Protein AF-A0A952PE15-F1 (afdb_monomer_lite)

Structure (mmCIF, N/CA/C/O backbone):
data_AF-A0A952PE15-F1
#
_entry.id   AF-A0A952PE15-F1
#
loop_
_atom_site.group_PDB
_atom_site.id
_atom_site.type_symbol
_atom_site.label_atom_id
_atom_site.label_alt_id
_atom_site.label_comp_id
_atom_site.label_asym_id
_atom_site.label_entity_id
_atom_site.label_seq_id
_atom_site.pdbx_PDB_ins_code
_atom_site.Cartn_x
_atom_site.Cartn_y
_atom_site.Cartn_z
_atom_site.occupancy
_atom_site.B_iso_or_equiv
_atom_site.auth_seq_id
_atom_site.auth_comp_id
_atom_site.auth_asym_id
_atom_site.auth_atom_id
_atom_site.pdbx_PDB_model_num
ATOM 1 N N . MET A 1 1 ? -13.439 -2.726 -3.093 1.00 76.94 1 MET A N 1
ATOM 2 C CA . MET A 1 1 ? -12.453 -3.125 -2.060 1.00 76.94 1 MET A CA 1
ATOM 3 C C . MET A 1 1 ? -12.919 -2.629 -0.704 1.00 76.94 1 MET A C 1
ATOM 5 O O . MET A 1 1 ? -13.482 -1.545 -0.646 1.00 76.94 1 MET A O 1
ATOM 9 N N . THR A 1 2 ? -12.660 -3.387 0.361 1.00 81.06 2 THR A N 1
ATOM 10 C CA . THR A 1 2 ? -12.852 -2.940 1.749 1.00 81.06 2 THR A CA 1
ATOM 11 C C . THR A 1 2 ? -11.507 -2.954 2.470 1.00 81.06 2 THR A C 1
ATOM 13 O O . THR A 1 2 ? -10.834 -3.991 2.502 1.00 81.06 2 THR A O 1
ATOM 16 N N . LEU A 1 3 ? -11.108 -1.799 3.005 1.00 82.44 3 LEU A N 1
ATOM 17 C CA . LEU A 1 3 ? -9.926 -1.648 3.852 1.00 82.44 3 LEU A CA 1
ATOM 18 C C . LEU A 1 3 ? -10.297 -1.845 5.316 1.00 82.44 3 LEU A C 1
ATOM 20 O O . LEU A 1 3 ? -11.428 -1.567 5.710 1.00 82.44 3 LEU A O 1
ATOM 24 N N . ARG A 1 4 ? -9.328 -2.283 6.123 1.00 80.94 4 ARG A N 1
ATOM 25 C CA . ARG A 1 4 ? -9.460 -2.169 7.575 1.00 80.94 4 ARG A CA 1
ATOM 26 C C . ARG A 1 4 ? -9.367 -0.700 7.970 1.00 80.94 4 ARG A C 1
ATOM 28 O O . ARG A 1 4 ? -8.366 -0.058 7.669 1.00 80.94 4 ARG A O 1
ATOM 35 N N . ASP A 1 5 ? -10.382 -0.212 8.667 1.00 79.44 5 ASP A N 1
ATOM 36 C CA . ASP A 1 5 ? -10.446 1.147 9.195 1.00 79.44 5 ASP A CA 1
ATOM 37 C C . ASP A 1 5 ? -11.100 1.119 10.599 1.00 79.44 5 ASP A C 1
ATOM 39 O O . ASP A 1 5 ? -12.246 0.673 10.720 1.00 79.44 5 ASP A O 1
ATOM 43 N N . PRO A 1 6 ? -10.381 1.499 11.677 1.00 82.94 6 PRO A N 1
ATOM 44 C CA . PRO A 1 6 ? -8.995 1.971 11.674 1.00 82.94 6 PRO A CA 1
ATOM 45 C C . PRO A 1 6 ? -7.991 0.840 11.402 1.00 82.94 6 PRO A C 1
ATOM 47 O O . PRO A 1 6 ? -8.251 -0.338 11.665 1.00 82.94 6 PRO A O 1
ATOM 50 N N . LEU A 1 7 ? -6.797 1.196 10.920 1.00 86.94 7 LEU A N 1
ATOM 51 C CA . LEU A 1 7 ? -5.674 0.257 10.874 1.00 86.94 7 LEU A CA 1
ATOM 52 C C . LEU A 1 7 ? -5.205 -0.065 12.300 1.00 86.94 7 LEU A C 1
ATOM 54 O O . LEU A 1 7 ? -4.911 0.838 13.083 1.00 86.94 7 LEU A O 1
ATOM 58 N N . TYR A 1 8 ? -5.083 -1.353 12.637 1.00 89.06 8 TYR A N 1
ATOM 59 C CA . TYR A 1 8 ? -4.468 -1.770 13.900 1.00 89.06 8 TYR A CA 1
ATOM 60 C C . TYR A 1 8 ? -2.943 -1.849 13.771 1.00 89.06 8 TYR A C 1
ATOM 62 O O . TYR A 1 8 ? -2.388 -1.866 12.670 1.00 89.06 8 TYR A O 1
ATOM 70 N N . LEU A 1 9 ? -2.258 -1.944 14.916 1.00 91.50 9 LEU A N 1
ATOM 71 C CA . LEU A 1 9 ? -0.792 -1.979 14.988 1.00 91.50 9 LEU A CA 1
ATOM 72 C C . LEU A 1 9 ? -0.131 -2.962 14.001 1.00 91.50 9 LEU A C 1
ATOM 74 O O . LEU A 1 9 ? 0.839 -2.560 13.364 1.00 91.50 9 LEU A O 1
ATOM 78 N N . PRO A 1 10 ? -0.626 -4.201 13.798 1.00 92.62 10 PRO A N 1
ATOM 79 C CA . PRO A 1 10 ? -0.017 -5.106 12.825 1.00 92.62 10 PRO A CA 1
ATOM 80 C C . PRO A 1 10 ? -0.092 -4.596 11.380 1.00 92.62 10 PRO A C 1
ATOM 82 O O . PRO A 1 10 ? 0.858 -4.776 10.624 1.00 92.62 10 PRO A O 1
ATOM 85 N N . GLN A 1 11 ? -1.195 -3.950 10.985 1.00 92.75 11 GLN A N 1
ATOM 86 C CA . GLN A 1 11 ? -1.343 -3.383 9.642 1.00 92.75 11 GLN A CA 1
ATOM 87 C C . GLN A 1 11 ? -0.481 -2.135 9.459 1.00 92.75 11 GLN A C 1
ATOM 89 O O . GLN A 1 11 ? 0.149 -1.981 8.417 1.00 92.75 11 GLN A O 1
ATOM 94 N N . VAL A 1 12 ? -0.418 -1.280 10.482 1.00 93.06 12 VAL A N 1
ATOM 95 C CA . VAL A 1 12 ? 0.469 -0.108 10.513 1.00 93.06 12 VAL A CA 1
ATOM 96 C C . VAL A 1 12 ? 1.923 -0.545 10.337 1.00 93.06 12 VAL A C 1
ATOM 98 O O . VAL A 1 12 ? 2.589 -0.082 9.415 1.00 93.06 12 VAL A O 1
ATOM 101 N N . ALA A 1 13 ? 2.382 -1.509 11.140 1.00 94.62 13 ALA A N 1
ATOM 102 C CA . ALA A 1 13 ? 3.743 -2.033 11.062 1.00 94.62 13 ALA A CA 1
ATOM 103 C C . ALA A 1 13 ? 4.053 -2.648 9.687 1.00 94.62 13 ALA A C 1
ATOM 105 O O . ALA A 1 13 ? 5.115 -2.394 9.123 1.00 94.62 13 ALA A O 1
ATOM 106 N N . ALA A 1 14 ? 3.118 -3.415 9.115 1.00 94.69 14 ALA A N 1
ATOM 107 C CA . ALA A 1 14 ? 3.291 -4.009 7.790 1.00 94.69 14 ALA A CA 1
ATOM 108 C C . ALA A 1 14 ? 3.393 -2.948 6.680 1.00 94.69 14 ALA A C 1
ATOM 110 O O . ALA A 1 14 ? 4.194 -3.088 5.752 1.00 94.69 14 ALA A O 1
ATOM 111 N N . TYR A 1 15 ? 2.598 -1.879 6.764 1.00 95.25 15 TYR A N 1
ATOM 112 C CA . TYR A 1 15 ? 2.655 -0.784 5.801 1.00 95.25 15 TYR A CA 1
ATOM 113 C C . TYR A 1 15 ? 3.954 0.028 5.930 1.00 95.25 15 TYR A C 1
ATOM 115 O O . TYR A 1 15 ? 4.605 0.307 4.922 1.00 95.25 15 TYR A O 1
ATOM 123 N N . GLU A 1 16 ? 4.388 0.332 7.155 1.00 96.00 16 GLU A N 1
ATOM 124 C CA . GLU A 1 16 ? 5.658 1.016 7.430 1.00 96.00 16 GLU A CA 1
ATOM 125 C C . GLU A 1 16 ? 6.875 0.207 6.981 1.00 96.00 16 GLU A C 1
ATOM 127 O O . GLU A 1 16 ? 7.808 0.765 6.402 1.00 96.00 16 GLU A O 1
ATOM 132 N N . GLU A 1 17 ? 6.853 -1.114 7.161 1.00 97.38 17 GLU A N 1
ATOM 133 C CA . GLU A 1 17 ? 7.888 -1.995 6.626 1.00 97.38 17 GLU A CA 1
ATOM 134 C C . GLU A 1 17 ? 7.951 -1.918 5.092 1.00 97.38 17 GLU A C 1
ATOM 136 O O . GLU A 1 17 ? 9.038 -1.842 4.513 1.00 97.38 17 GLU A O 1
ATOM 141 N N . GLY A 1 18 ? 6.796 -1.875 4.422 1.00 96.12 18 GLY A N 1
ATOM 142 C CA . GLY A 1 18 ? 6.719 -1.649 2.978 1.00 96.12 18 GLY A CA 1
ATOM 143 C C . GLY A 1 18 ? 7.340 -0.313 2.558 1.00 96.12 18 GLY A C 1
ATOM 144 O O . GLY A 1 18 ? 8.120 -0.268 1.604 1.00 96.12 18 GLY A O 1
ATOM 145 N N . LEU A 1 19 ? 7.052 0.768 3.293 1.00 96.00 19 LEU A N 1
ATOM 146 C CA . LEU A 1 19 ? 7.642 2.091 3.056 1.00 96.00 19 LEU A CA 1
ATOM 147 C C . LEU A 1 19 ? 9.164 2.073 3.239 1.00 96.00 19 LEU A C 1
ATOM 149 O O . LEU A 1 19 ? 9.885 2.570 2.374 1.00 96.00 19 LEU A O 1
ATOM 153 N N . ALA A 1 20 ? 9.659 1.467 4.319 1.00 97.06 20 ALA A N 1
ATOM 154 C CA . ALA A 1 20 ? 11.089 1.331 4.579 1.00 97.06 20 ALA A CA 1
ATOM 155 C C . ALA A 1 20 ? 11.792 0.551 3.457 1.00 97.06 20 ALA A C 1
ATOM 157 O O . ALA A 1 20 ? 12.826 0.982 2.951 1.00 97.06 20 ALA A O 1
ATOM 158 N N . ARG A 1 21 ? 11.202 -0.557 2.992 1.00 95.12 21 ARG A N 1
ATOM 159 C CA . ARG A 1 21 ? 11.734 -1.329 1.856 1.00 95.12 21 ARG A CA 1
ATOM 160 C C . ARG A 1 21 ? 11.758 -0.513 0.566 1.00 95.12 21 ARG A C 1
ATOM 162 O O . ARG A 1 21 ? 12.729 -0.602 -0.178 1.00 95.12 21 ARG A O 1
ATOM 169 N N . ALA A 1 22 ? 10.725 0.287 0.306 1.00 94.88 22 ALA A N 1
ATOM 170 C CA . ALA A 1 22 ? 10.674 1.149 -0.871 1.00 94.88 22 ALA A CA 1
ATOM 171 C C . ALA A 1 22 ? 11.742 2.258 -0.831 1.00 94.88 22 ALA A C 1
ATOM 173 O O . ALA A 1 22 ? 12.303 2.589 -1.870 1.00 94.88 22 ALA A O 1
ATOM 174 N N . GLN A 1 23 ? 12.066 2.790 0.353 1.00 95.31 23 GLN A N 1
ATOM 175 C CA . GLN A 1 23 ? 13.116 3.804 0.542 1.00 95.31 23 GLN A CA 1
ATOM 176 C C . GLN A 1 23 ? 14.537 3.263 0.337 1.00 95.31 23 GLN A C 1
ATOM 178 O O . GLN A 1 23 ? 15.437 4.026 0.001 1.00 95.31 23 GLN A O 1
ATOM 183 N N . LEU A 1 24 ? 14.748 1.958 0.528 1.00 96.88 24 LEU A N 1
ATOM 184 C CA . LEU A 1 24 ? 16.038 1.302 0.287 1.00 96.88 24 LEU A CA 1
ATOM 185 C C . LEU A 1 24 ? 16.299 1.012 -1.199 1.00 96.88 24 LEU A C 1
ATOM 187 O O . LEU A 1 24 ? 17.382 0.540 -1.551 1.00 96.88 24 LEU A O 1
ATOM 191 N N . LEU A 1 25 ? 15.317 1.245 -2.073 1.00 95.06 25 LEU A N 1
ATOM 192 C CA . LEU A 1 25 ? 15.495 1.047 -3.504 1.00 95.06 25 LEU A CA 1
ATOM 193 C C . LEU A 1 25 ? 16.404 2.137 -4.098 1.00 95.06 25 LEU A C 1
ATOM 195 O O . LEU A 1 25 ? 16.341 3.290 -3.672 1.00 95.06 25 LEU A O 1
ATOM 199 N N . PRO A 1 26 ? 17.220 1.804 -5.116 1.00 95.69 26 PRO A N 1
ATOM 200 C CA . PRO A 1 26 ? 17.985 2.800 -5.860 1.00 95.69 26 PRO A CA 1
ATOM 201 C C . PRO A 1 26 ? 17.090 3.915 -6.416 1.00 95.69 26 PRO A C 1
ATOM 203 O O . PRO A 1 26 ? 15.963 3.650 -6.827 1.00 95.69 26 PRO A O 1
ATOM 206 N N . GLU A 1 27 ? 17.609 5.140 -6.535 1.00 90.44 27 GLU A N 1
ATOM 207 C CA . GLU A 1 27 ? 16.847 6.277 -7.088 1.00 90.44 27 GLU A CA 1
ATOM 208 C C . GLU A 1 27 ? 16.321 6.020 -8.513 1.00 90.44 27 GLU A C 1
ATOM 210 O O . GLU A 1 27 ? 15.290 6.556 -8.913 1.00 90.44 27 GLU A O 1
ATOM 215 N N . ASN A 1 28 ? 17.002 5.164 -9.282 1.00 92.81 28 ASN A N 1
ATOM 216 C CA . ASN A 1 28 ? 16.601 4.754 -10.627 1.00 92.81 28 ASN A CA 1
ATOM 217 C C . ASN A 1 28 ? 15.730 3.482 -10.655 1.00 92.81 28 ASN A C 1
ATOM 219 O O . ASN A 1 28 ? 15.527 2.899 -11.725 1.00 92.81 28 ASN A O 1
ATOM 223 N N . ALA A 1 29 ? 15.233 3.020 -9.506 1.00 91.25 29 ALA A N 1
ATOM 224 C CA . ALA A 1 29 ? 14.344 1.873 -9.445 1.00 91.25 29 ALA A CA 1
ATOM 225 C C . ALA A 1 29 ? 13.051 2.153 -10.223 1.00 91.25 29 ALA A C 1
ATOM 227 O O . ALA A 1 29 ? 12.387 3.175 -10.061 1.00 91.25 29 ALA A O 1
ATOM 228 N N . GLY A 1 30 ? 12.671 1.211 -11.087 1.00 91.69 30 GLY A N 1
ATOM 229 C CA . GLY A 1 30 ? 11.423 1.320 -11.834 1.00 91.69 30 GLY A CA 1
ATOM 230 C C . GLY A 1 30 ? 10.196 1.204 -10.925 1.00 91.69 30 GLY A C 1
ATOM 231 O O . GLY A 1 30 ? 10.232 0.533 -9.895 1.00 91.69 30 GLY A O 1
ATOM 232 N N . LEU A 1 31 ? 9.063 1.758 -11.368 1.00 89.56 31 LEU A N 1
ATOM 233 C CA . LEU A 1 31 ? 7.788 1.736 -10.630 1.00 89.56 31 LEU A CA 1
ATOM 234 C C . LEU A 1 31 ? 7.371 0.339 -10.143 1.00 89.56 31 LEU A C 1
ATOM 236 O O . LEU A 1 31 ? 6.804 0.204 -9.068 1.00 89.56 31 LEU A O 1
ATOM 240 N N . MET A 1 32 ? 7.667 -0.717 -10.906 1.00 88.31 32 MET A N 1
ATOM 241 C CA . MET A 1 32 ? 7.351 -2.095 -10.498 1.00 88.31 32 MET A CA 1
ATOM 242 C C . MET A 1 32 ? 8.141 -2.551 -9.271 1.00 88.31 32 MET A C 1
ATOM 244 O O . MET A 1 32 ? 7.605 -3.308 -8.472 1.00 88.31 32 MET A O 1
ATOM 248 N N . ALA A 1 33 ? 9.384 -2.093 -9.104 1.00 91.75 33 ALA A N 1
ATOM 249 C CA . ALA A 1 33 ? 10.171 -2.396 -7.912 1.00 91.75 33 ALA A CA 1
ATOM 250 C C . ALA A 1 33 ? 9.604 -1.656 -6.695 1.00 91.75 33 ALA A C 1
ATOM 252 O O . ALA A 1 33 ? 9.432 -2.260 -5.640 1.00 91.75 33 ALA A O 1
ATOM 253 N N . VAL A 1 34 ? 9.228 -0.384 -6.877 1.00 93.56 34 VAL A N 1
ATOM 254 C CA . VAL A 1 34 ? 8.583 0.428 -5.833 1.00 93.56 34 VAL A CA 1
ATOM 255 C C . VAL A 1 34 ? 7.269 -0.209 -5.387 1.00 93.56 34 VAL A C 1
ATOM 257 O O . VAL A 1 34 ? 7.095 -0.490 -4.204 1.00 93.56 34 VAL A O 1
ATOM 260 N N . TYR A 1 35 ? 6.366 -0.520 -6.321 1.00 92.38 35 TYR A N 1
ATOM 261 C CA . TYR A 1 35 ? 5.120 -1.202 -5.976 1.00 92.38 35 TYR A CA 1
ATOM 262 C C . TYR A 1 35 ? 5.384 -2.587 -5.386 1.00 92.38 35 TYR A C 1
ATOM 264 O O . TYR A 1 35 ? 4.770 -2.934 -4.387 1.00 92.38 35 TYR A O 1
ATOM 272 N N . GLY A 1 36 ? 6.343 -3.349 -5.915 1.00 91.06 36 GLY A N 1
ATOM 273 C CA . GLY A 1 36 ? 6.733 -4.642 -5.351 1.00 91.06 36 GLY A CA 1
ATOM 274 C C . GLY A 1 36 ? 7.156 -4.565 -3.879 1.00 91.06 36 GLY A C 1
ATOM 275 O O . GLY A 1 36 ? 6.823 -5.465 -3.111 1.00 91.06 36 GLY A O 1
ATOM 276 N N . ALA A 1 37 ? 7.825 -3.484 -3.469 1.00 95.81 37 ALA A N 1
ATOM 277 C CA . ALA A 1 37 ? 8.190 -3.247 -2.074 1.00 95.81 37 ALA A CA 1
ATOM 278 C C . ALA A 1 37 ? 6.983 -2.872 -1.192 1.00 95.81 37 ALA A C 1
ATOM 280 O O . ALA A 1 37 ? 6.897 -3.331 -0.054 1.00 95.81 37 ALA A O 1
ATOM 281 N N . LEU A 1 38 ? 6.042 -2.083 -1.722 1.00 94.81 38 LEU A N 1
ATOM 282 C CA . LEU A 1 38 ? 4.871 -1.588 -0.985 1.00 94.81 38 LEU A CA 1
ATOM 283 C C . LEU A 1 38 ? 3.735 -2.617 -0.869 1.00 94.81 38 LEU A C 1
ATOM 285 O O . LEU A 1 38 ? 3.058 -2.677 0.158 1.00 94.81 38 LEU A O 1
ATOM 289 N N . MET A 1 39 ? 3.512 -3.426 -1.911 1.00 93.56 39 MET A N 1
ATOM 290 C CA . MET A 1 39 ? 2.333 -4.292 -2.024 1.00 93.56 39 MET A CA 1
ATOM 291 C C . MET A 1 39 ? 2.140 -5.277 -0.858 1.00 93.56 39 MET A C 1
ATOM 293 O O . MET A 1 39 ? 0.991 -5.458 -0.460 1.00 93.56 39 MET A O 1
ATOM 297 N N . PRO A 1 40 ? 3.183 -5.893 -0.262 1.00 94.38 40 PRO A N 1
ATOM 298 C CA . PRO A 1 40 ? 3.000 -6.745 0.914 1.00 94.38 40 PRO A CA 1
ATOM 299 C C . PRO A 1 40 ? 2.316 -6.026 2.088 1.00 94.38 40 PRO A C 1
ATOM 301 O O . PRO A 1 40 ? 1.399 -6.582 2.689 1.00 94.38 40 PRO A O 1
ATOM 304 N N . GLY A 1 41 ? 2.712 -4.780 2.370 1.00 94.25 41 GLY A N 1
ATOM 305 C CA . GLY A 1 41 ? 2.091 -3.957 3.410 1.00 94.25 41 GLY A CA 1
ATOM 306 C C . GLY A 1 41 ? 0.667 -3.547 3.042 1.00 94.25 41 GLY A C 1
ATOM 307 O O . GLY A 1 41 ? -0.244 -3.676 3.851 1.00 94.25 41 GLY A O 1
ATOM 308 N N . VAL A 1 42 ? 0.451 -3.152 1.783 1.00 93.06 42 VAL A N 1
ATOM 309 C CA . VAL A 1 42 ? -0.884 -2.828 1.250 1.00 93.06 42 VAL A CA 1
ATOM 310 C C . VAL A 1 42 ? -1.849 -4.004 1.412 1.00 93.06 42 VAL A C 1
ATOM 312 O O . VAL A 1 42 ? -2.953 -3.819 1.912 1.00 93.06 42 VAL A O 1
ATOM 315 N N . TYR A 1 43 ? -1.443 -5.223 1.047 1.00 92.75 43 TYR A N 1
ATOM 316 C CA . TYR A 1 43 ? -2.303 -6.403 1.164 1.00 92.75 43 TYR A CA 1
ATOM 317 C C . TYR A 1 43 ? -2.662 -6.745 2.611 1.00 92.75 43 TYR A C 1
ATOM 319 O O . TYR A 1 43 ? -3.765 -7.229 2.852 1.00 92.75 43 TYR A O 1
ATOM 327 N N . ALA A 1 44 ? -1.788 -6.454 3.578 1.00 92.88 44 ALA A N 1
ATOM 328 C CA . ALA A 1 44 ? -2.093 -6.655 4.994 1.00 92.88 44 ALA A CA 1
ATOM 329 C C . ALA A 1 44 ? -3.229 -5.739 5.499 1.00 92.88 44 ALA A C 1
ATOM 331 O O . ALA A 1 44 ? -3.932 -6.090 6.452 1.00 92.88 44 ALA A O 1
ATOM 332 N N . CYS A 1 45 ? -3.430 -4.587 4.853 1.00 91.44 45 CYS A N 1
ATOM 333 C CA . CYS A 1 45 ? -4.474 -3.612 5.174 1.00 91.44 45 CYS A CA 1
ATOM 334 C C . CYS A 1 45 ? -5.832 -3.926 4.521 1.00 91.44 45 CYS A C 1
ATOM 336 O O . CYS A 1 45 ? -6.841 -3.327 4.898 1.00 91.44 45 CYS A O 1
ATOM 338 N N . ILE A 1 46 ? -5.883 -4.850 3.557 1.00 89.38 46 ILE A N 1
ATOM 339 C CA . ILE A 1 46 ? -7.115 -5.192 2.840 1.00 89.38 46 ILE A CA 1
ATOM 340 C C . ILE A 1 46 ? -7.862 -6.295 3.590 1.00 89.38 46 ILE A C 1
ATOM 342 O O . ILE A 1 46 ? -7.319 -7.363 3.862 1.00 89.38 46 ILE A O 1
ATOM 346 N N . GLU A 1 47 ? -9.137 -6.057 3.885 1.00 87.62 47 GLU A N 1
ATOM 347 C CA . GLU A 1 47 ? -10.021 -7.080 4.449 1.00 87.62 47 GLU A CA 1
ATOM 348 C C . GLU A 1 47 ? -10.703 -7.893 3.350 1.00 87.62 47 GLU A C 1
ATOM 350 O O . GLU A 1 47 ? -10.762 -9.121 3.409 1.00 87.62 47 GLU A O 1
ATOM 355 N N . ARG A 1 48 ? -11.189 -7.206 2.312 1.00 84.12 48 ARG A N 1
ATOM 356 C CA . ARG A 1 48 ? -11.846 -7.841 1.173 1.00 84.12 48 ARG A CA 1
ATOM 357 C C . ARG A 1 48 ? -11.413 -7.200 -0.133 1.00 84.12 48 ARG A C 1
ATOM 359 O O . ARG A 1 48 ? -11.581 -5.996 -0.348 1.00 84.12 48 ARG A O 1
ATOM 366 N N . PHE A 1 49 ? -10.919 -8.037 -1.037 1.00 77.19 49 PHE A N 1
ATOM 367 C CA . PHE A 1 49 ? -10.627 -7.630 -2.401 1.00 77.19 49 PHE A CA 1
ATOM 368 C C . PHE A 1 49 ? -11.901 -7.740 -3.241 1.00 77.19 49 PHE A C 1
ATOM 370 O O . PHE A 1 49 ? -12.480 -8.815 -3.377 1.00 77.19 49 PHE A O 1
ATOM 377 N N . ASP A 1 50 ? -12.353 -6.607 -3.767 1.00 76.62 50 ASP A N 1
ATOM 378 C CA . ASP A 1 50 ? -13.464 -6.541 -4.709 1.00 76.62 50 ASP A CA 1
ATOM 379 C C . ASP A 1 50 ? -13.127 -5.472 -5.748 1.00 76.62 50 ASP A C 1
ATOM 381 O O . ASP A 1 50 ? -12.863 -4.321 -5.380 1.00 76.62 50 ASP A O 1
ATOM 385 N N . LEU A 1 51 ? -13.087 -5.897 -7.010 1.00 70.38 51 LEU A N 1
ATOM 386 C CA . LEU A 1 51 ? -12.749 -5.093 -8.182 1.00 70.38 51 LEU A CA 1
ATOM 387 C C . LEU A 1 51 ? -13.998 -4.621 -8.941 1.00 70.38 51 LEU A C 1
ATOM 389 O O . LEU A 1 51 ? -13.888 -4.240 -10.106 1.00 70.38 51 LEU A O 1
ATOM 393 N N . GLN A 1 52 ? -15.185 -4.656 -8.326 1.00 66.94 52 GLN A N 1
ATOM 394 C CA . GLN A 1 52 ? -16.383 -4.056 -8.917 1.00 66.94 52 GLN A CA 1
ATOM 395 C C . GLN A 1 52 ? -16.090 -2.622 -9.395 1.00 66.94 52 GLN A C 1
ATOM 397 O O . GLN A 1 52 ? -15.698 -1.762 -8.610 1.00 66.94 52 GLN A O 1
ATOM 402 N N . GLY A 1 53 ? -16.248 -2.390 -10.704 1.00 63.31 53 GLY A N 1
ATOM 403 C CA . GLY A 1 53 ? -15.967 -1.108 -11.363 1.00 63.31 53 GLY A CA 1
ATOM 404 C C . GLY A 1 53 ? -14.604 -0.996 -12.062 1.00 63.31 53 GLY A C 1
ATOM 405 O O . GLY A 1 53 ? -14.385 -0.027 -12.783 1.00 63.31 53 GLY A O 1
ATOM 406 N N . TRP A 1 54 ? -13.698 -1.973 -11.930 1.00 69.69 54 TRP A N 1
ATOM 407 C CA . TRP A 1 54 ? -12.450 -2.000 -12.704 1.00 69.69 54 TRP A CA 1
ATOM 408 C C . TRP A 1 54 ? -12.680 -2.655 -14.075 1.00 69.69 54 TRP A C 1
ATOM 410 O O . TRP A 1 54 ? -12.388 -3.831 -14.285 1.00 69.69 54 TRP A O 1
ATOM 420 N N . GLU A 1 55 ? -13.217 -1.889 -15.029 1.00 64.62 55 GLU A N 1
ATOM 421 C CA . GLU A 1 55 ? 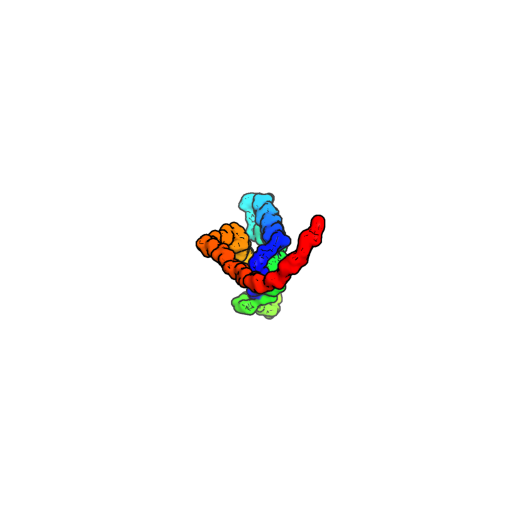-13.619 -2.374 -16.366 1.00 64.62 55 GLU A CA 1
ATOM 422 C C . GLU A 1 55 ? -12.483 -3.022 -17.178 1.00 64.62 55 GLU A C 1
ATOM 424 O O . GLU A 1 55 ? -12.726 -3.817 -18.088 1.00 64.62 55 GLU A O 1
ATOM 429 N N . ALA A 1 56 ? -11.224 -2.714 -16.850 1.00 61.06 56 ALA A N 1
ATOM 430 C CA . ALA A 1 56 ? -10.064 -3.308 -17.506 1.00 61.06 56 ALA A CA 1
ATOM 431 C C . ALA A 1 56 ? -9.811 -4.777 -17.103 1.00 61.06 56 ALA A C 1
ATOM 433 O O . ALA A 1 56 ? -9.007 -5.453 -17.746 1.00 61.06 56 ALA A O 1
ATOM 434 N N . PHE A 1 57 ? -10.502 -5.290 -16.077 1.00 58.62 57 PHE A N 1
ATOM 435 C CA . PHE A 1 57 ? -10.395 -6.671 -15.608 1.00 58.62 57 PHE A CA 1
ATOM 436 C C . PHE A 1 57 ? -11.551 -7.522 -16.167 1.00 58.62 57 PHE A C 1
ATOM 438 O O . PHE A 1 57 ? -12.472 -7.905 -15.453 1.00 58.62 57 PHE A O 1
ATOM 445 N N . SER A 1 58 ? -11.520 -7.812 -17.471 1.00 56.22 58 SER A N 1
ATOM 446 C CA . SER A 1 58 ? -12.368 -8.856 -18.072 1.00 56.22 58 SER A CA 1
ATOM 447 C C . SER A 1 58 ? -11.577 -10.176 -18.114 1.00 56.22 58 SER A C 1
ATOM 449 O O . SER A 1 58 ? -10.412 -10.151 -18.534 1.00 56.22 58 SER A O 1
ATOM 45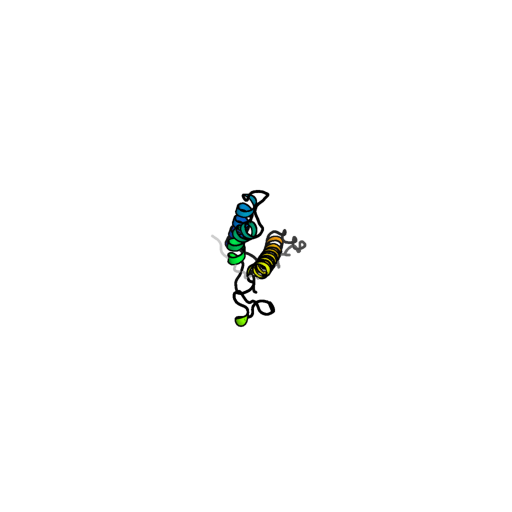1 N N . PRO A 1 59 ? -12.171 -11.323 -17.712 1.00 54.47 59 PRO A N 1
ATOM 452 C CA . PRO A 1 59 ? -11.535 -12.645 -17.820 1.00 54.47 59 PRO A CA 1
ATOM 453 C C . PRO A 1 59 ? -11.020 -12.942 -19.237 1.00 54.47 59 PRO A C 1
ATOM 455 O O . PRO A 1 59 ? -10.015 -13.620 -19.419 1.00 54.47 59 PRO A O 1
ATOM 458 N N . ASP A 1 60 ? -11.686 -12.361 -20.230 1.00 56.44 60 ASP A N 1
ATOM 459 C CA . ASP A 1 60 ? -11.500 -12.570 -21.665 1.00 56.44 60 ASP A CA 1
ATOM 460 C C . ASP A 1 60 ? -10.369 -11.698 -22.248 1.00 56.44 60 ASP A C 1
ATOM 462 O O . ASP A 1 60 ? -9.940 -11.899 -23.384 1.00 56.44 60 ASP A O 1
ATOM 466 N N . ARG A 1 61 ? -9.867 -10.720 -21.479 1.00 53.53 61 ARG A N 1
ATOM 467 C CA . ARG A 1 61 ? -8.735 -9.842 -21.847 1.00 53.53 61 ARG A CA 1
ATOM 468 C C . ARG A 1 61 ? -7.426 -10.235 -21.152 1.00 53.53 61 ARG A C 1
ATOM 470 O O . ARG A 1 61 ? -6.385 -9.597 -21.348 1.00 53.53 61 ARG A O 1
ATOM 477 N N . PHE A 1 62 ? -7.462 -11.320 -20.382 1.00 47.09 62 PHE A N 1
ATOM 478 C CA . PHE A 1 62 ? -6.306 -11.944 -19.751 1.00 47.09 62 PHE A CA 1
ATOM 479 C C . PHE A 1 62 ? -5.650 -12.944 -20.732 1.00 47.09 62 PHE A C 1
ATOM 481 O O . PHE A 1 62 ? -6.348 -13.847 -21.185 1.00 47.09 62 PHE A O 1
ATOM 488 N N . PRO A 1 63 ? -4.348 -12.856 -21.092 1.00 49.78 63 PRO A N 1
ATOM 489 C CA . PRO A 1 63 ? -3.297 -11.934 -20.669 1.00 49.78 63 PRO A CA 1
ATOM 490 C C . PRO A 1 63 ? -2.666 -11.225 -21.889 1.00 49.78 63 PRO A C 1
ATOM 492 O O . PRO A 1 63 ? -1.547 -11.547 -22.279 1.00 49.78 63 PRO A O 1
ATOM 495 N N . ALA A 1 64 ? -3.358 -10.280 -22.534 1.00 45.53 64 ALA A N 1
ATOM 496 C CA . ALA A 1 64 ? -2.788 -9.622 -23.723 1.00 45.53 64 ALA A CA 1
ATOM 497 C C . ALA A 1 64 ? -2.218 -8.220 -23.465 1.00 45.53 64 ALA A C 1
ATOM 499 O O . ALA A 1 64 ? -1.347 -7.794 -24.218 1.00 45.53 64 ALA A O 1
ATOM 500 N N . GLN A 1 65 ? -2.613 -7.515 -22.395 1.00 63.91 65 GLN A N 1
ATOM 501 C CA . GLN A 1 65 ? -1.964 -6.249 -22.002 1.00 63.91 65 GLN A CA 1
ATOM 502 C C . GLN A 1 65 ? -1.946 -6.022 -20.474 1.00 63.91 65 GLN A C 1
ATOM 504 O O . GLN A 1 65 ? -2.670 -5.170 -19.965 1.00 63.91 65 GLN A O 1
ATOM 509 N N . PRO A 1 66 ? -1.123 -6.755 -19.700 1.00 66.38 66 PRO A N 1
ATOM 510 C CA . PRO A 1 66 ? -1.291 -6.793 -18.246 1.00 66.38 66 PRO A CA 1
ATOM 511 C C . PRO A 1 66 ? -0.401 -5.821 -17.454 1.00 66.38 66 PRO A C 1
ATOM 513 O O . PRO A 1 66 ? -0.617 -5.657 -16.259 1.00 66.38 66 PRO A O 1
ATOM 516 N N . ARG A 1 67 ? 0.595 -5.151 -18.060 1.00 69.12 67 ARG A N 1
ATOM 517 C CA . ARG A 1 67 ? 1.542 -4.329 -17.276 1.00 69.12 67 ARG A CA 1
ATOM 518 C C . ARG A 1 67 ? 0.965 -2.975 -16.867 1.00 69.12 67 ARG A C 1
ATOM 520 O O . ARG A 1 67 ? 1.027 -2.641 -15.694 1.00 69.12 67 ARG A O 1
ATOM 527 N N . GLY A 1 68 ? 0.410 -2.208 -17.809 1.00 75.50 68 GLY A N 1
ATOM 528 C CA . GLY A 1 68 ? -0.091 -0.848 -17.557 1.00 75.50 68 GLY A CA 1
ATOM 529 C C . GLY A 1 68 ? -1.241 -0.805 -16.549 1.00 75.50 68 GLY A C 1
ATOM 530 O O . GLY A 1 68 ? -1.212 -0.019 -15.607 1.00 75.50 68 GLY A O 1
ATOM 531 N N . GLU A 1 69 ? -2.215 -1.697 -16.707 1.00 77.44 69 GLU A N 1
ATOM 532 C CA . GLU A 1 69 ? -3.366 -1.799 -15.805 1.00 77.44 69 GLU A CA 1
ATOM 533 C C . GLU A 1 69 ? -2.975 -2.318 -14.418 1.00 77.44 69 GLU A C 1
ATOM 535 O O . GLU A 1 69 ? -3.467 -1.802 -13.419 1.00 77.44 69 GLU A O 1
ATOM 540 N N . ALA A 1 70 ? -2.014 -3.247 -14.325 1.00 77.50 70 ALA A N 1
ATOM 541 C CA . ALA A 1 70 ? -1.466 -3.661 -13.034 1.00 77.50 70 ALA A CA 1
ATOM 542 C C . ALA A 1 70 ? -0.759 -2.504 -12.309 1.00 77.50 70 ALA A C 1
ATOM 544 O O . ALA A 1 70 ? -0.902 -2.373 -11.096 1.00 77.50 70 ALA A O 1
ATOM 545 N N . VAL A 1 71 ? -0.044 -1.631 -13.040 1.00 84.25 71 VAL A N 1
ATOM 546 C CA . VAL A 1 71 ? 0.550 -0.413 -12.457 1.00 84.25 71 VAL A CA 1
ATOM 547 C C . VAL A 1 71 ? -0.540 0.492 -11.893 1.00 84.25 7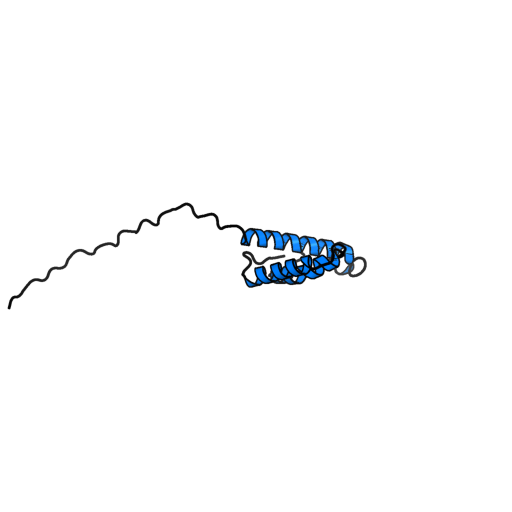1 VAL A C 1
ATOM 549 O O . VAL A 1 71 ? -0.419 0.958 -10.765 1.00 84.25 71 VAL A O 1
ATOM 552 N N . LYS A 1 72 ? -1.605 0.737 -12.666 1.00 85.31 72 LYS A N 1
ATOM 553 C CA . LYS A 1 72 ? -2.720 1.594 -12.245 1.00 85.31 72 LYS A CA 1
ATOM 554 C C . LYS A 1 72 ? -3.426 1.032 -11.016 1.00 85.31 72 LYS A C 1
ATOM 556 O O . LYS A 1 72 ? -3.707 1.788 -10.091 1.00 85.31 72 LYS A O 1
ATOM 561 N N . LEU A 1 73 ? -3.667 -0.278 -10.985 1.00 84.44 73 LEU A N 1
ATOM 562 C CA . LEU A 1 73 ? -4.281 -0.944 -9.841 1.00 84.44 73 LEU A CA 1
ATOM 563 C C . LEU A 1 73 ? -3.392 -0.832 -8.598 1.00 84.44 73 LEU A C 1
ATOM 565 O O . LEU A 1 73 ? -3.875 -0.441 -7.541 1.00 84.44 73 LEU A O 1
ATOM 569 N N . ALA A 1 74 ? -2.092 -1.111 -8.725 1.00 87.50 74 ALA A N 1
ATOM 570 C CA . ALA A 1 74 ? -1.149 -0.974 -7.618 1.00 87.50 74 ALA A CA 1
ATOM 571 C C . ALA A 1 74 ? -1.077 0.474 -7.104 1.00 87.50 74 ALA A C 1
ATOM 573 O O . ALA A 1 74 ? -1.114 0.701 -5.897 1.00 87.50 74 ALA A O 1
ATOM 574 N N . ALA A 1 75 ? -1.038 1.455 -8.010 1.00 90.38 75 ALA A N 1
ATOM 575 C CA . ALA A 1 75 ? -1.060 2.872 -7.661 1.00 90.38 75 ALA A CA 1
ATOM 576 C C . ALA A 1 75 ? -2.331 3.254 -6.891 1.00 90.38 75 ALA A C 1
ATOM 578 O O . ALA A 1 75 ? -2.249 3.934 -5.869 1.00 90.38 75 ALA A O 1
ATOM 579 N N . TRP A 1 76 ? -3.493 2.800 -7.366 1.00 90.31 76 TRP A N 1
ATOM 580 C CA . TRP A 1 76 ? -4.768 3.030 -6.697 1.00 90.31 76 TRP A CA 1
ATOM 581 C C . TRP A 1 76 ? -4.779 2.419 -5.289 1.00 90.31 76 TRP A C 1
ATOM 583 O O . TRP A 1 76 ? -5.013 3.141 -4.326 1.00 90.31 76 TRP A O 1
ATOM 593 N N . LEU A 1 77 ? -4.409 1.143 -5.143 1.00 89.38 77 LEU A N 1
ATOM 594 C CA . LEU A 1 77 ? -4.368 0.459 -3.844 1.00 89.38 77 LEU A CA 1
ATOM 595 C C . LEU A 1 77 ? -3.439 1.149 -2.833 1.00 89.38 77 LEU A C 1
ATOM 597 O O . LEU A 1 77 ? -3.800 1.306 -1.668 1.00 89.38 77 LEU A O 1
ATOM 601 N N . VAL A 1 78 ? -2.251 1.577 -3.273 1.00 92.31 78 VAL A N 1
ATOM 602 C CA . VAL A 1 78 ? -1.303 2.313 -2.421 1.00 92.31 78 VAL A CA 1
ATOM 603 C C . VAL A 1 78 ? -1.915 3.623 -1.929 1.00 92.31 78 VAL A C 1
ATOM 605 O O . VAL A 1 78 ? -1.765 3.956 -0.756 1.00 92.31 78 VAL A O 1
ATOM 608 N N . ASN A 1 79 ? -2.615 4.363 -2.792 1.00 92.25 79 ASN A N 1
ATOM 609 C CA . ASN A 1 79 ? -3.237 5.630 -2.410 1.00 92.25 79 ASN A CA 1
ATOM 610 C C . ASN A 1 79 ? -4.370 5.441 -1.396 1.00 92.25 79 ASN A C 1
ATOM 612 O O . ASN A 1 79 ? -4.428 6.193 -0.425 1.00 92.25 79 ASN A O 1
ATOM 616 N N . GLU A 1 80 ? -5.219 4.431 -1.588 1.00 90.75 80 GLU A N 1
ATOM 617 C CA . GLU A 1 80 ? -6.306 4.113 -0.656 1.00 90.75 80 GLU A CA 1
ATOM 618 C C . GLU A 1 80 ? -5.754 3.751 0.733 1.00 90.75 80 GLU A C 1
ATOM 620 O O . GLU A 1 80 ? -6.162 4.330 1.737 1.00 90.75 80 GLU A O 1
ATOM 625 N N . VAL A 1 81 ? -4.752 2.864 0.811 1.00 90.88 81 VAL A N 1
ATOM 626 C CA . VAL A 1 81 ? -4.137 2.489 2.099 1.00 90.88 81 VAL A CA 1
ATOM 627 C C . VAL A 1 81 ? -3.399 3.665 2.736 1.00 90.88 81 VAL A C 1
ATOM 629 O O . VAL A 1 81 ? -3.471 3.852 3.951 1.00 90.88 81 VAL A O 1
ATOM 632 N N . ARG A 1 82 ? -2.723 4.497 1.936 1.00 92.19 82 ARG A N 1
ATOM 633 C CA . ARG A 1 82 ? -2.062 5.708 2.432 1.00 92.19 82 ARG A CA 1
ATOM 634 C C . ARG A 1 82 ? -3.053 6.668 3.084 1.00 92.19 82 ARG A C 1
ATOM 636 O O . ARG A 1 82 ? -2.698 7.265 4.096 1.00 92.19 82 ARG A O 1
ATOM 643 N N . ALA A 1 83 ? -4.248 6.835 2.518 1.00 89.75 83 ALA A N 1
ATOM 644 C CA . ALA A 1 83 ? -5.273 7.706 3.087 1.00 89.75 83 ALA A CA 1
ATOM 645 C C . ALA A 1 83 ? -5.665 7.239 4.497 1.00 89.75 83 ALA A C 1
ATOM 647 O O . ALA A 1 83 ? -5.518 8.003 5.449 1.00 89.75 83 ALA A O 1
ATOM 648 N N . VAL A 1 84 ? -6.012 5.957 4.649 1.00 89.19 84 VAL A N 1
ATOM 649 C CA . VAL A 1 84 ? -6.394 5.382 5.952 1.00 89.19 84 VAL A CA 1
ATOM 650 C C . VAL A 1 84 ? -5.225 5.394 6.947 1.00 89.19 84 VAL A C 1
ATOM 652 O O . VAL A 1 84 ? -5.405 5.666 8.131 1.00 89.19 84 VAL A O 1
ATOM 655 N N . TYR A 1 85 ? -3.994 5.157 6.484 1.00 89.25 85 TYR A N 1
ATOM 656 C CA . TYR A 1 85 ? -2.800 5.264 7.329 1.00 89.25 85 TYR A CA 1
ATOM 657 C C . TYR A 1 85 ? -2.607 6.677 7.896 1.00 89.25 85 TYR A C 1
ATOM 659 O O . TYR A 1 85 ? -2.304 6.830 9.078 1.00 89.25 85 TYR A O 1
ATOM 667 N N . LEU A 1 86 ? -2.802 7.716 7.078 1.00 88.75 86 LEU A N 1
ATOM 668 C CA . LEU A 1 86 ? -2.681 9.103 7.531 1.00 88.75 86 LEU A CA 1
ATOM 669 C C . LEU A 1 86 ? -3.796 9.491 8.509 1.00 88.75 86 LEU A C 1
ATOM 671 O O . LEU A 1 86 ? -3.537 10.247 9.443 1.00 88.75 86 LEU A O 1
ATOM 675 N N . GLU A 1 87 ? -5.003 8.959 8.328 1.00 82.75 87 GLU A N 1
ATOM 676 C CA . GLU A 1 87 ? -6.108 9.133 9.276 1.00 82.75 87 GLU A CA 1
ATOM 677 C C . GLU A 1 87 ? -5.810 8.461 10.621 1.00 82.75 87 GLU A C 1
ATOM 679 O O . GLU A 1 87 ? -5.984 9.082 11.668 1.00 82.75 87 GLU A O 1
ATOM 684 N N . ALA A 1 88 ? -5.266 7.240 10.608 1.00 77.75 88 ALA A N 1
ATOM 685 C CA . ALA A 1 88 ? -4.856 6.532 11.822 1.00 77.75 88 ALA A CA 1
ATOM 686 C C . ALA A 1 88 ? -3.704 7.232 12.571 1.00 77.75 88 ALA A C 1
ATOM 688 O O . ALA A 1 88 ? -3.607 7.131 13.794 1.00 77.75 88 ALA A O 1
ATOM 689 N N . ALA A 1 89 ? -2.836 7.950 11.851 1.00 74.25 89 ALA A N 1
ATOM 690 C CA . ALA A 1 89 ? -1.734 8.727 12.420 1.00 74.25 89 ALA A CA 1
ATOM 691 C C . ALA A 1 89 ? -2.148 10.138 12.885 1.00 74.25 89 ALA A C 1
ATOM 693 O O . ALA A 1 89 ? -1.356 10.830 13.536 1.00 74.25 89 ALA A O 1
ATOM 694 N N . ALA A 1 90 ? -3.359 10.594 12.551 1.00 73.69 90 ALA A N 1
ATOM 695 C CA . ALA A 1 90 ? -3.830 11.907 12.957 1.00 73.69 90 ALA A CA 1
ATOM 696 C C . ALA A 1 90 ? -4.034 11.958 14.486 1.00 73.69 90 ALA A C 1
ATOM 698 O O . ALA A 1 90 ? -4.574 11.020 15.078 1.00 73.69 90 ALA A O 1
ATOM 699 N N . PRO A 1 91 ? -3.641 13.054 15.164 1.00 61.09 91 PRO A N 1
ATOM 700 C CA . PRO A 1 91 ? -3.950 13.225 16.576 1.00 61.09 91 PRO A CA 1
ATOM 701 C C . PRO A 1 91 ? -5.467 13.183 16.767 1.00 61.09 91 PRO A C 1
ATOM 703 O O . PRO A 1 91 ? -6.184 13.941 16.109 1.00 61.09 91 PRO A O 1
ATOM 706 N N . VAL A 1 92 ? -5.956 12.350 17.691 1.00 59.69 92 VAL A N 1
ATOM 707 C CA . VAL A 1 92 ? -7.370 12.377 18.083 1.00 59.69 92 VAL A CA 1
ATOM 708 C C . VAL A 1 92 ? -7.693 13.814 18.504 1.00 59.69 92 VAL A C 1
ATOM 710 O O . VAL A 1 92 ? -7.028 14.327 19.416 1.00 59.69 92 VAL A O 1
ATOM 713 N N . PRO A 1 93 ? -8.656 14.502 17.857 1.00 53.84 93 PRO A N 1
ATOM 714 C CA . PRO A 1 93 ? -9.043 15.834 18.285 1.00 53.84 93 PRO A CA 1
ATOM 715 C C . PRO A 1 93 ? -9.421 15.739 19.759 1.00 53.84 93 PRO A C 1
ATOM 717 O O . PRO A 1 93 ? -10.269 14.926 20.130 1.00 53.84 93 PRO A O 1
ATOM 720 N N . LYS A 1 94 ? -8.738 16.518 20.611 1.00 44.00 94 LYS A N 1
ATOM 721 C CA . LYS A 1 94 ? -9.051 16.575 22.040 1.00 44.00 94 LYS A CA 1
ATOM 722 C C . LYS A 1 94 ? -10.544 16.844 22.136 1.00 44.00 94 LYS A C 1
ATOM 724 O O . LYS A 1 94 ? -10.990 17.917 21.728 1.00 44.00 94 LYS A O 1
ATOM 729 N N . ALA A 1 95 ? -11.299 15.868 22.636 1.00 52.41 95 ALA A N 1
ATOM 730 C CA . ALA A 1 95 ? -12.674 16.098 23.024 1.00 52.41 95 ALA A CA 1
ATOM 731 C C . ALA A 1 95 ? -12.664 17.368 23.878 1.00 52.41 95 ALA A C 1
ATOM 733 O O . ALA A 1 95 ? -11.909 17.461 24.852 1.00 52.41 95 ALA A O 1
ATOM 734 N N . SER A 1 96 ? -13.413 18.376 23.428 1.00 48.22 96 SER A N 1
ATOM 735 C CA . SER A 1 96 ? -13.642 19.597 24.187 1.00 48.22 96 SER A CA 1
ATOM 736 C C . SER A 1 96 ? -13.961 19.192 25.620 1.00 48.22 96 SER A C 1
ATOM 738 O O . SER A 1 96 ? -14.768 18.285 25.830 1.00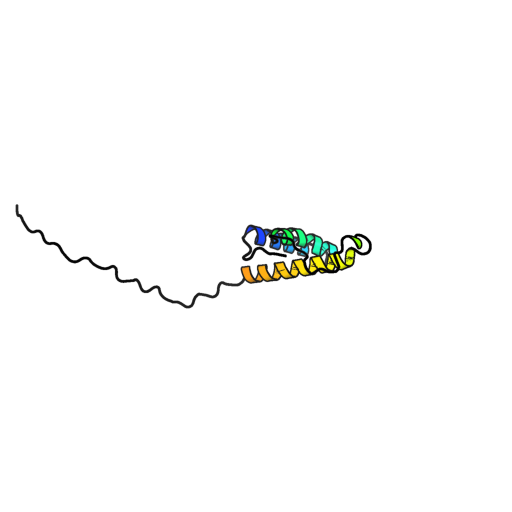 48.22 96 SER A O 1
ATOM 740 N N . ALA A 1 97 ? -13.254 19.792 26.575 1.00 49.88 97 ALA A N 1
ATOM 741 C CA . ALA A 1 97 ? -13.319 19.467 27.987 1.00 49.88 97 ALA A CA 1
ATOM 742 C C . ALA A 1 97 ? -14.754 19.611 28.519 1.00 49.88 97 ALA A C 1
ATOM 744 O O . ALA A 1 97 ? -15.139 20.649 29.047 1.00 49.88 97 ALA A O 1
ATOM 745 N N . ALA A 1 98 ? -15.551 18.555 28.401 1.00 45.88 98 ALA A N 1
ATOM 746 C CA . ALA A 1 98 ? -16.702 18.339 29.247 1.00 45.88 98 ALA A CA 1
ATOM 747 C C . ALA A 1 98 ? -16.169 17.608 30.476 1.00 45.88 98 ALA A C 1
ATOM 749 O O . ALA A 1 98 ? -16.033 16.385 30.488 1.00 45.88 98 ALA A O 1
ATOM 750 N N . THR A 1 99 ? -15.783 18.387 31.486 1.00 47.38 99 THR A N 1
ATOM 751 C CA . THR A 1 99 ? -15.564 17.898 32.845 1.00 47.38 99 THR A CA 1
ATOM 752 C C . THR A 1 99 ? -16.721 16.961 33.196 1.00 47.38 99 THR A C 1
ATOM 754 O O . THR A 1 99 ? -17.866 17.417 33.172 1.00 47.38 99 THR A O 1
ATOM 757 N N . PRO A 1 100 ? -16.489 15.673 33.503 1.00 48.38 100 PRO A N 1
ATOM 758 C CA . PRO A 1 100 ? -17.550 14.855 34.055 1.00 48.38 100 PRO A CA 1
ATOM 759 C C . PRO A 1 100 ? -17.883 15.446 35.424 1.00 48.38 100 PRO A C 1
ATOM 761 O O . PRO A 1 100 ? -17.120 15.303 36.377 1.00 48.38 100 PRO A O 1
ATOM 764 N N . THR A 1 101 ? -18.989 16.185 35.514 1.00 54.31 101 THR A N 1
ATOM 765 C CA . THR A 1 101 ? -19.566 16.577 36.797 1.00 54.31 101 THR A CA 1
ATOM 766 C C . THR A 1 101 ? -19.872 15.282 37.548 1.00 54.31 101 THR A C 1
ATOM 768 O O . THR A 1 101 ? -20.668 14.482 37.046 1.00 54.31 101 THR A O 1
ATOM 771 N N . PRO A 1 102 ? -19.244 15.014 38.706 1.00 50.00 102 PRO A N 1
ATOM 772 C CA . PRO A 1 102 ? -19.615 13.857 39.498 1.00 50.00 102 PRO A CA 1
ATOM 773 C C . PRO A 1 102 ? -21.083 14.016 39.899 1.00 50.00 102 PRO A C 1
ATOM 775 O O . PRO A 1 102 ? -21.480 15.015 40.500 1.00 50.00 102 PRO A O 1
ATOM 778 N N . LYS A 1 103 ? -21.901 13.038 39.506 1.00 52.34 103 LYS A N 1
ATOM 779 C CA . LYS A 1 103 ? -23.288 12.910 39.950 1.00 52.34 103 LYS A CA 1
ATOM 780 C C . LYS A 1 103 ? -23.265 12.781 41.483 1.00 52.34 103 LYS A C 1
ATOM 782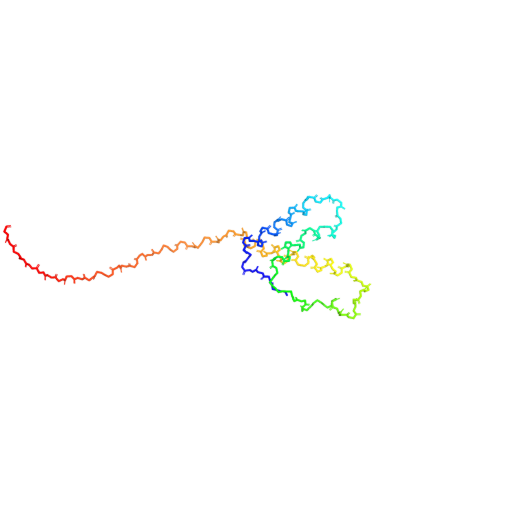 O O . LYS A 1 103 ? -22.462 11.983 41.972 1.00 52.34 103 LYS A O 1
ATOM 787 N N . PRO A 1 104 ? -24.074 13.539 42.247 1.00 46.38 104 PRO A N 1
ATOM 788 C CA . PRO A 1 104 ? -24.136 13.367 43.691 1.00 46.38 104 PRO A CA 1
ATOM 789 C C . PRO A 1 104 ? -24.526 11.921 43.988 1.00 46.38 104 PRO A C 1
ATOM 791 O O . PRO A 1 104 ? -25.518 11.425 43.453 1.00 46.38 104 PRO A O 1
ATOM 794 N N . LEU A 1 105 ? -23.703 11.236 44.778 1.00 50.16 105 LEU A N 1
ATOM 795 C CA . LEU A 1 105 ? -24.061 9.950 45.352 1.00 50.16 105 LEU A CA 1
ATOM 796 C C . LEU A 1 105 ? -25.209 10.242 46.323 1.00 50.16 105 LEU A C 1
ATOM 798 O O . LEU A 1 105 ? -25.010 10.977 47.290 1.00 50.16 105 LEU A O 1
ATOM 802 N N . ASP A 1 106 ? -26.408 9.747 46.020 1.00 51.69 106 ASP A N 1
ATOM 803 C CA . ASP A 1 106 ? -27.547 9.823 46.929 1.00 51.69 106 ASP A CA 1
ATOM 804 C C . ASP A 1 106 ? -27.139 9.238 48.288 1.00 51.69 106 ASP A C 1
ATOM 806 O O . ASP A 1 106 ? -26.855 8.045 48.413 1.00 51.69 106 ASP A O 1
ATOM 810 N N . SER A 1 107 ? -27.087 10.097 49.305 1.00 51.47 107 SER A N 1
ATOM 811 C CA . SER A 1 107 ? -27.074 9.687 50.705 1.00 51.47 107 SER A CA 1
ATOM 812 C C . SER A 1 107 ? -28.409 9.021 51.040 1.00 51.47 107 SER A C 1
ATOM 814 O O . SER A 1 107 ? -29.445 9.674 50.895 1.00 51.47 107 SER A O 1
ATOM 816 N N . PRO A 1 108 ? -28.438 7.804 51.600 1.00 47.44 108 PRO A N 1
ATOM 817 C CA . PRO A 1 108 ? -29.553 7.401 52.434 1.00 47.44 108 PRO A CA 1
ATOM 818 C C . PRO A 1 108 ? -29.346 7.970 53.843 1.00 47.44 108 PRO A C 1
ATOM 820 O O . PRO A 1 108 ? -28.337 7.725 54.506 1.00 47.44 108 PRO A O 1
ATOM 823 N N . ALA A 1 109 ? -30.311 8.776 54.277 1.00 40.84 109 ALA A N 1
ATOM 824 C CA . ALA A 1 109 ? -30.424 9.250 55.643 1.00 40.84 109 ALA A CA 1
ATOM 825 C C . ALA A 1 109 ? -30.788 8.098 56.599 1.00 40.84 109 ALA A C 1
ATOM 827 O O . ALA A 1 109 ? -31.690 7.321 56.315 1.00 40.84 109 ALA A O 1
ATOM 828 N N . ALA A 1 110 ? -30.074 8.078 57.728 1.00 44.09 110 ALA A N 1
ATOM 829 C CA . ALA A 1 110 ? -30.495 7.740 59.089 1.00 44.09 110 ALA A CA 1
ATOM 830 C C . ALA A 1 110 ? -31.403 6.519 59.331 1.00 44.09 110 ALA A C 1
ATOM 832 O O . ALA A 1 110 ? -32.599 6.585 59.082 1.00 44.09 110 ALA A O 1
ATOM 833 N N . GLU A 1 111 ? -30.886 5.550 60.096 1.00 41.66 111 GLU A N 1
ATOM 834 C CA . GLU A 1 111 ? -31.653 4.990 61.214 1.00 41.66 111 GLU A CA 1
ATOM 835 C C . GLU A 1 111 ? -30.804 4.922 62.490 1.00 41.66 111 GLU A C 1
ATOM 837 O O . GLU A 1 111 ? -29.676 4.434 62.530 1.00 41.66 111 GLU A O 1
ATOM 842 N N . SER A 1 112 ? -31.403 5.509 63.519 1.00 48.19 112 SER A N 1
ATOM 843 C CA . SER A 1 112 ? -31.036 5.541 64.926 1.00 48.19 112 SER A CA 1
ATOM 844 C C . SER A 1 112 ? -31.010 4.141 65.539 1.00 48.19 112 SER A C 1
ATOM 846 O O . SER A 1 112 ? -31.935 3.363 65.322 1.00 48.19 112 SER A O 1
ATOM 848 N N . SER A 1 113 ? -30.043 3.862 66.414 1.00 49.50 113 SER A N 1
ATOM 849 C CA . SER A 1 113 ? -30.289 3.076 67.629 1.00 49.50 113 SER A CA 1
ATOM 850 C C . SER A 1 113 ? -29.268 3.445 68.701 1.00 49.50 113 SER A C 1
ATOM 852 O O . SER A 1 113 ? -28.073 3.571 68.445 1.00 49.50 113 SER A O 1
ATOM 854 N N . ALA A 1 114 ? -29.805 3.703 69.885 1.00 47.16 114 ALA A N 1
ATOM 855 C CA . ALA A 1 114 ? -29.157 4.251 71.059 1.00 47.16 114 ALA A CA 1
ATOM 856 C C . ALA A 1 114 ? -28.738 3.149 72.047 1.00 47.16 114 ALA A C 1
ATOM 858 O O . ALA A 1 114 ? -29.327 2.072 72.032 1.00 47.16 114 ALA A O 1
ATOM 859 N N . SER A 1 115 ? -27.875 3.540 72.999 1.00 43.91 115 SER A N 1
ATOM 860 C CA . SER A 1 115 ? -27.668 2.924 74.330 1.00 43.91 115 SER A CA 1
ATOM 861 C C . SER A 1 115 ? -26.871 1.599 74.331 1.00 43.91 115 SER A C 1
ATOM 863 O O . SER A 1 115 ? -27.012 0.803 73.417 1.00 43.91 115 SER A O 1
ATOM 865 N N . SER A 1 116 ? -25.980 1.291 75.279 1.00 47.09 116 SER A N 1
ATOM 866 C CA . SER A 1 116 ? -25.867 1.715 76.682 1.00 47.09 116 SER A CA 1
ATOM 867 C C . SER A 1 116 ? -24.414 1.670 77.189 1.00 47.09 116 SER A C 1
ATOM 869 O O . SER A 1 116 ? -23.564 0.997 76.608 1.00 47.09 116 SER A O 1
ATOM 871 N N . ASP A 1 117 ? -24.198 2.401 78.283 1.00 51.81 117 ASP A N 1
ATOM 872 C CA . ASP A 1 117 ? -23.088 2.387 79.241 1.00 51.81 117 ASP A CA 1
ATOM 873 C C . ASP A 1 117 ? -22.561 0.995 79.650 1.00 51.81 117 ASP A C 1
ATOM 875 O O . ASP A 1 117 ? -23.354 0.083 79.880 1.00 51.81 117 ASP A O 1
ATOM 879 N N . GLU A 1 118 ? -21.235 0.874 79.815 1.00 47.59 118 GLU A N 1
ATOM 880 C CA . GLU A 1 118 ? -20.534 0.632 81.102 1.00 47.59 118 GLU A CA 1
ATOM 881 C C . GLU A 1 118 ? -19.016 0.858 80.955 1.00 47.59 118 GLU A C 1
ATOM 883 O O . GLU A 1 118 ? -18.457 0.517 79.885 1.00 47.59 118 GLU A O 1
#

Foldseek 3Di:
DDFDPQDDPVLLVLQVQLVVQLVPDPPPDDLVSNLVSRVRSLVSGDPDDDPVPVVCDDPVPPPDPPDPSVSVVSVVSNVVVVVSSVVNVDPDPPDDDPPPPPDDDDDDDDDDDDDDDD

Secondary structure (DSSP, 8-state):
-EE-SSPPHHHHHHHHHHHHHHHTS-TT--HHHHHHHHHHHHHHHEEE---TT-TT--GGGTTTSHHHHHHHHHHHHHHHHHHHHHHHTSPPP-------PPPP--PPP---------

pLDDT: mean 75.42, std 18.79, range [40.84, 97.38]

Radius of gyration: 28.32 Å; chains: 1; bounding box: 50×3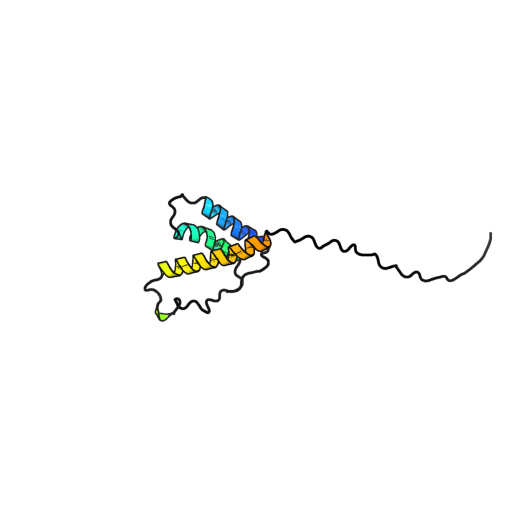2×105 Å

Sequence (118 aa):
MTLRDPLYLPQVAAYEEGLARAQLLPENAGLMAVYGALMPGVYACIERFDLQGWEAFSPDRFPAQPRGEAVKLAAWLVNEVRAVYLEAAAPVPKASAATPTPKPLDSPAAESSASSDE